Protein AF-A0A658QXM3-F1 (afdb_monomer)

Sequence (99 aa):
MKSLIRAAVVATALIVPALSFAQGSQITRAQVRAELVELQSVGYHVGDGDQAHYPDAIQQAEAKLAARQGATAYGGAVNGTTQSGNSVSKADWNAMYTR

InterPro domains:
  IPR025421 Protein of unknown function DUF4148 [PF13663] (1-55)

Structure (mmCIF, N/CA/C/O backbone):
data_AF-A0A658QXM3-F1
#
_entry.id   AF-A0A658QXM3-F1
#
loop_
_atom_site.group_PDB
_atom_site.id
_atom_site.type_symbol
_atom_site.label_atom_id
_atom_site.label_alt_id
_atom_site.label_comp_id
_atom_site.label_asym_id
_atom_site.label_entity_id
_atom_site.label_seq_id
_atom_site.pdbx_PDB_ins_code
_atom_site.Cartn_x
_atom_site.Cartn_y
_atom_site.Cartn_z
_atom_site.occupancy
_atom_site.B_iso_or_equiv
_atom_site.auth_seq_id
_atom_site.auth_comp_id
_atom_site.auth_asym_id
_atom_site.auth_atom_id
_atom_site.pdbx_PDB_model_num
ATOM 1 N N . MET A 1 1 ? -14.759 25.429 50.689 1.00 53.06 1 MET A N 1
ATOM 2 C CA . MET A 1 1 ? -15.753 25.149 49.621 1.00 53.06 1 MET A CA 1
ATOM 3 C C . MET A 1 1 ? -15.268 25.523 48.215 1.00 53.06 1 MET A C 1
ATOM 5 O O . MET A 1 1 ? -15.432 24.718 47.316 1.00 53.06 1 MET A O 1
ATOM 9 N N . LYS A 1 2 ? -14.608 26.674 47.997 1.00 52.34 2 LYS A N 1
ATOM 10 C CA . LYS A 1 2 ? -14.073 27.073 46.671 1.00 52.34 2 LYS A CA 1
ATOM 11 C C . LYS A 1 2 ? -12.875 26.242 46.169 1.00 52.34 2 LYS A C 1
ATOM 13 O O . LYS A 1 2 ? -12.689 26.110 44.966 1.00 52.34 2 LYS A O 1
ATOM 18 N N . SER A 1 3 ? -12.080 25.672 47.075 1.00 60.97 3 SER A N 1
ATOM 19 C CA . SER A 1 3 ? -10.926 24.816 46.752 1.00 60.97 3 SER A CA 1
ATOM 20 C C . SER A 1 3 ? -11.329 23.447 46.196 1.00 60.97 3 SER A C 1
ATOM 22 O O . SER A 1 3 ? -10.719 22.980 45.243 1.00 60.97 3 SER A O 1
ATOM 24 N N . LEU A 1 4 ? -12.399 22.850 46.732 1.00 63.81 4 LEU A N 1
ATOM 25 C CA . LEU A 1 4 ? -12.947 21.580 46.240 1.00 63.81 4 LEU A CA 1
ATOM 26 C C . LEU A 1 4 ? -13.510 21.714 44.821 1.00 63.81 4 LEU A C 1
ATOM 28 O O . LEU A 1 4 ? -13.287 20.844 43.989 1.00 63.81 4 LEU A O 1
ATOM 32 N N . ILE A 1 5 ? -14.158 22.844 44.519 1.00 63.47 5 ILE A N 1
ATOM 33 C CA . ILE A 1 5 ? -14.673 23.140 43.173 1.00 63.47 5 ILE A CA 1
ATOM 34 C C . ILE A 1 5 ? -13.520 23.260 42.165 1.00 63.47 5 ILE A C 1
ATOM 36 O O . ILE A 1 5 ? -13.596 22.713 41.071 1.00 63.47 5 ILE A O 1
ATOM 40 N N . ARG A 1 6 ? -12.416 23.920 42.540 1.00 60.94 6 ARG A N 1
ATOM 41 C CA . ARG A 1 6 ? -11.226 24.036 41.678 1.00 60.94 6 ARG A CA 1
ATOM 42 C C . ARG A 1 6 ? -10.533 22.688 41.456 1.00 60.94 6 ARG A C 1
ATOM 44 O O . ARG A 1 6 ? -10.131 22.401 40.336 1.00 60.94 6 ARG A O 1
ATOM 51 N N . ALA A 1 7 ? -10.440 21.859 42.496 1.00 60.66 7 ALA A N 1
ATOM 52 C CA . ALA A 1 7 ? -9.885 20.510 42.393 1.00 60.66 7 ALA A CA 1
ATOM 53 C C . ALA A 1 7 ? -10.733 19.601 41.483 1.00 60.66 7 ALA A C 1
ATOM 55 O O . ALA A 1 7 ? -10.180 18.865 40.670 1.00 60.66 7 ALA A O 1
ATOM 56 N N . ALA A 1 8 ? -12.064 19.706 41.558 1.00 60.41 8 ALA A N 1
ATOM 57 C CA . ALA A 1 8 ? -12.976 18.956 40.696 1.00 60.41 8 ALA A CA 1
ATOM 58 C C . ALA A 1 8 ? -12.840 19.340 39.210 1.00 60.41 8 ALA A C 1
ATOM 60 O O . ALA A 1 8 ? -12.848 18.462 38.353 1.00 60.41 8 ALA A O 1
ATOM 61 N N . VAL A 1 9 ? -12.648 20.628 38.895 1.00 62.25 9 VAL A N 1
ATOM 62 C CA . VAL A 1 9 ? -12.446 21.092 37.509 1.00 62.25 9 VAL A CA 1
ATOM 63 C C . VAL A 1 9 ? -11.143 20.542 36.915 1.00 62.25 9 VAL A C 1
ATOM 65 O O . VAL A 1 9 ? -11.149 20.042 35.793 1.00 62.25 9 VAL A O 1
ATOM 68 N N . VAL A 1 10 ? -10.040 20.552 37.672 1.00 62.16 10 VAL A N 1
ATOM 69 C CA . VAL A 1 10 ? -8.742 20.030 37.196 1.00 62.16 10 VAL A CA 1
ATOM 70 C C . VAL A 1 10 ? -8.779 18.510 36.985 1.00 62.16 10 VAL A C 1
ATOM 72 O O . VAL A 1 10 ? -8.189 18.016 36.028 1.00 62.16 10 VAL A O 1
ATOM 75 N N . ALA A 1 11 ? -9.520 17.765 37.813 1.00 60.16 11 ALA A N 1
ATOM 76 C CA . ALA A 1 11 ? -9.636 16.309 37.687 1.00 60.16 11 ALA A CA 1
ATOM 77 C C . ALA A 1 11 ? -10.309 15.856 36.374 1.00 60.16 11 ALA A C 1
ATOM 79 O O . ALA A 1 11 ? -9.956 14.811 35.832 1.00 60.16 11 ALA A O 1
ATOM 80 N N . THR A 1 12 ? -11.235 16.647 35.821 1.00 60.66 12 THR A N 1
ATOM 81 C C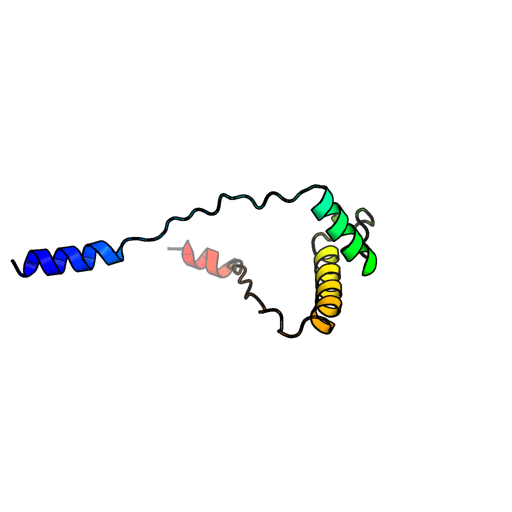A . THR A 1 12 ? -11.923 16.308 34.558 1.00 60.66 12 THR A CA 1
ATOM 82 C C . THR A 1 12 ? -11.054 16.464 33.305 1.00 60.66 12 THR A C 1
ATOM 84 O O . THR A 1 12 ? -11.353 15.854 32.282 1.00 60.66 12 THR A O 1
ATOM 87 N N . ALA A 1 13 ? -9.947 17.212 33.381 1.00 61.75 13 ALA A N 1
ATOM 88 C CA . ALA A 1 13 ? -9.037 17.426 32.253 1.00 61.75 13 ALA A CA 1
ATOM 89 C C . ALA A 1 13 ? -8.111 16.224 31.962 1.00 61.75 13 ALA A C 1
ATOM 91 O O . ALA A 1 13 ? -7.410 16.224 30.954 1.00 61.75 13 ALA A O 1
ATOM 92 N N . LEU A 1 14 ? -8.103 15.202 32.828 1.00 60.09 14 LEU A N 1
ATOM 93 C CA . LEU A 1 14 ? -7.243 14.015 32.713 1.00 60.09 14 LEU A CA 1
ATOM 94 C C . LEU A 1 14 ? -7.951 12.784 32.134 1.00 60.09 14 LEU A C 1
ATOM 96 O O . LEU A 1 14 ? -7.388 11.690 32.146 1.00 60.09 14 LEU A O 1
ATOM 100 N N . ILE A 1 15 ? -9.164 12.936 31.601 1.00 62.38 15 ILE A N 1
ATOM 101 C CA . ILE A 1 15 ? -9.831 11.858 30.867 1.00 62.38 15 ILE A CA 1
ATOM 102 C C . ILE A 1 15 ? -9.205 11.808 29.470 1.00 62.38 15 ILE A C 1
ATOM 104 O O . ILE A 1 15 ? -9.781 12.281 28.496 1.00 62.38 15 ILE A O 1
ATOM 108 N N . VAL A 1 16 ? -7.984 11.277 29.376 1.00 66.50 16 VAL A N 1
ATOM 109 C CA . VAL A 1 16 ? -7.433 10.810 28.104 1.00 66.50 16 VAL A CA 1
ATOM 110 C C . VAL A 1 16 ? -8.267 9.591 27.724 1.00 66.50 16 VAL A C 1
ATOM 112 O O . VAL A 1 16 ? -8.245 8.603 28.465 1.00 66.50 16 VAL A O 1
ATOM 115 N N . PRO A 1 17 ? -9.014 9.606 26.609 1.00 63.75 17 PRO A N 1
ATOM 116 C CA . PRO A 1 17 ? -9.593 8.385 26.091 1.00 63.75 17 PRO A CA 1
ATOM 117 C C . PRO A 1 17 ? -8.421 7.509 25.646 1.00 63.75 17 PRO A C 1
ATOM 119 O O . PRO A 1 17 ? -7.884 7.672 24.555 1.00 63.75 17 PRO A O 1
ATOM 122 N N . ALA A 1 18 ? -7.996 6.578 26.499 1.00 62.62 18 ALA A N 1
ATOM 123 C CA . ALA A 1 18 ? -7.130 5.473 26.112 1.00 62.62 18 ALA A CA 1
ATOM 124 C C . ALA A 1 18 ? -7.965 4.464 25.310 1.00 62.62 18 ALA A C 1
ATOM 126 O O . ALA A 1 18 ? -8.125 3.306 25.690 1.00 62.62 18 ALA A O 1
ATOM 127 N N . LEU A 1 19 ? -8.569 4.923 24.214 1.00 61.78 19 LEU A N 1
ATOM 128 C CA . LEU A 1 19 ? -9.150 4.043 23.219 1.00 61.78 19 LEU A CA 1
ATOM 129 C C . LEU A 1 19 ? -7.972 3.445 22.451 1.00 61.78 19 LEU A C 1
ATOM 131 O O . LEU A 1 19 ? -7.582 3.931 21.394 1.00 61.78 19 LEU A O 1
ATOM 135 N N . SER A 1 20 ? -7.360 2.407 23.022 1.00 65.56 20 SER A N 1
ATOM 136 C CA . SER A 1 20 ? -6.543 1.492 22.234 1.00 65.56 20 SER A CA 1
ATOM 137 C C . SER A 1 20 ? -7.461 0.893 21.180 1.00 65.56 20 SER A C 1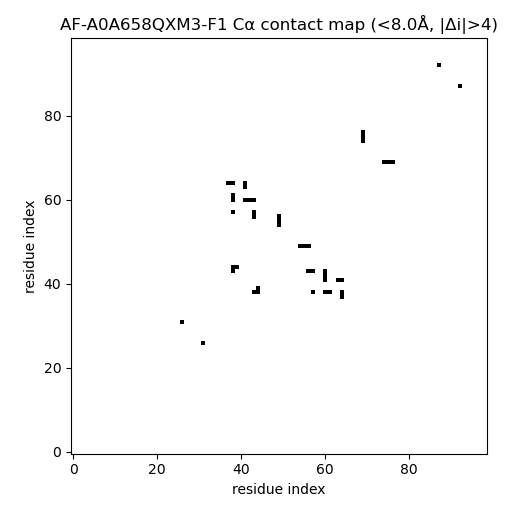
ATOM 139 O O . SER A 1 20 ? -8.285 0.028 21.481 1.00 65.56 20 SER A O 1
ATOM 141 N N . PHE A 1 21 ? -7.340 1.370 19.944 1.00 61.88 21 PHE A N 1
ATOM 142 C CA . PHE A 1 21 ? -7.958 0.756 18.778 1.00 61.88 21 PHE A CA 1
ATOM 143 C C . PHE A 1 21 ? -7.301 -0.608 18.536 1.00 61.88 21 PHE A C 1
ATOM 145 O O . PHE A 1 21 ? -6.431 -0.769 17.691 1.00 61.88 21 PHE A O 1
ATOM 152 N N . ALA A 1 22 ? -7.714 -1.604 19.316 1.00 57.22 22 ALA A N 1
ATOM 153 C CA . ALA A 1 22 ? -7.504 -3.019 19.031 1.00 57.22 22 ALA A CA 1
ATOM 154 C C . ALA A 1 22 ? -8.746 -3.635 18.366 1.00 57.22 22 ALA A C 1
ATOM 156 O O . ALA A 1 22 ? -8.829 -4.852 18.206 1.00 57.22 22 ALA A O 1
ATOM 157 N N . GLN A 1 23 ? -9.717 -2.806 17.959 1.00 52.97 23 GLN A N 1
ATOM 158 C CA . GLN A 1 23 ? -10.720 -3.189 16.971 1.00 52.97 23 GLN A CA 1
ATOM 159 C C . GLN A 1 23 ? -9.995 -3.343 15.636 1.00 52.97 23 GLN A C 1
ATOM 161 O O . GLN A 1 23 ? -10.037 -2.457 14.787 1.00 52.97 23 GLN A O 1
ATOM 166 N N . GLY A 1 24 ? -9.262 -4.449 15.494 1.00 57.66 24 GLY A N 1
ATOM 167 C CA . GLY A 1 24 ? -8.669 -4.854 14.236 1.00 57.66 24 GLY A CA 1
ATOM 168 C C . GLY A 1 24 ? -9.789 -4.856 13.217 1.00 57.66 24 GLY A C 1
ATOM 169 O O . GLY A 1 24 ? -10.728 -5.644 13.335 1.00 57.66 24 GLY A O 1
ATOM 170 N N . SER A 1 25 ? -9.734 -3.910 12.286 1.00 61.94 25 SER A N 1
ATOM 171 C CA . SER A 1 25 ? -10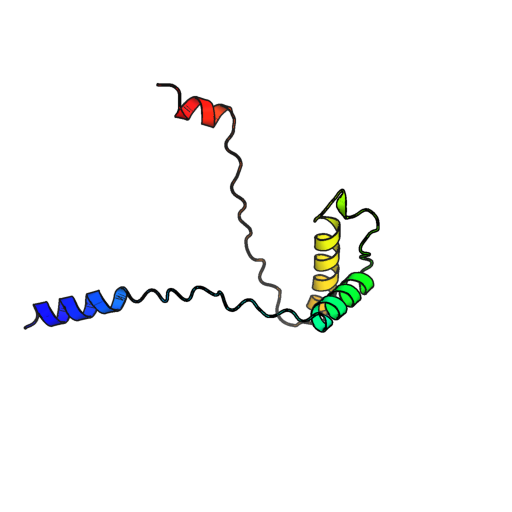.625 -3.861 11.143 1.00 61.94 25 SER A CA 1
ATOM 172 C C . SER A 1 25 ? -10.589 -5.254 10.527 1.00 61.94 25 SER A C 1
ATOM 174 O O . SER A 1 25 ? -9.548 -5.680 10.029 1.00 61.94 25 SER A O 1
ATOM 176 N N . GLN A 1 26 ? -11.669 -6.023 10.689 1.00 70.06 26 GLN A N 1
ATOM 177 C CA . GLN A 1 26 ? -11.713 -7.401 10.219 1.00 70.06 26 GLN A CA 1
ATOM 178 C C . GLN A 1 26 ? -11.788 -7.359 8.700 1.00 70.06 26 GLN A C 1
ATOM 180 O O . GLN A 1 26 ? -12.869 -7.343 8.115 1.00 70.06 26 GLN A O 1
ATOM 185 N N . ILE A 1 27 ? -10.623 -7.304 8.062 1.00 77.94 27 ILE A N 1
ATOM 186 C CA . ILE A 1 27 ? -10.526 -7.388 6.617 1.00 77.94 27 ILE A CA 1
ATOM 187 C C . ILE A 1 27 ? -10.969 -8.795 6.230 1.00 77.94 27 ILE A C 1
ATOM 189 O O . ILE A 1 27 ? -10.402 -9.805 6.659 1.00 77.94 27 ILE A O 1
ATOM 193 N N . THR A 1 28 ? -12.026 -8.870 5.428 1.00 87.69 28 THR A N 1
ATOM 194 C CA . THR A 1 28 ? -12.522 -10.154 4.940 1.00 87.69 28 THR A CA 1
ATOM 195 C C . THR A 1 28 ? -11.690 -10.617 3.750 1.00 87.69 28 THR A C 1
ATOM 197 O O . THR A 1 28 ? -11.168 -9.816 2.977 1.00 87.69 28 THR A O 1
ATOM 200 N N . ARG A 1 29 ? -11.617 -11.933 3.524 1.00 90.38 29 ARG A N 1
ATOM 201 C CA . ARG A 1 29 ? -10.977 -12.465 2.306 1.00 90.38 29 ARG A CA 1
ATOM 202 C C . ARG A 1 29 ? 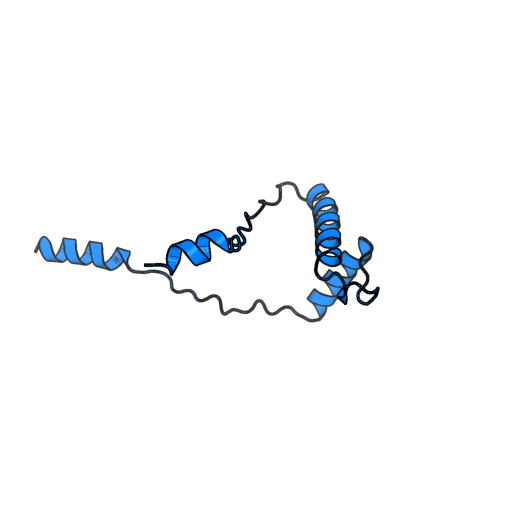-11.623 -11.931 1.025 1.00 90.38 29 ARG A C 1
ATOM 204 O O . ARG A 1 29 ? -10.951 -11.830 0.006 1.00 90.38 29 ARG A O 1
ATOM 211 N N . ALA A 1 30 ? -12.920 -11.625 1.071 1.00 88.31 30 ALA A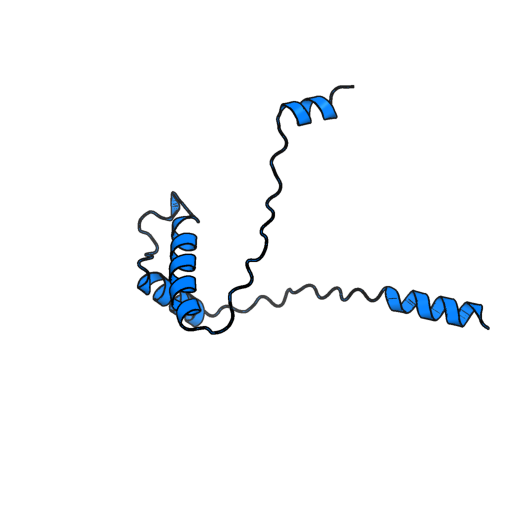 N 1
ATOM 212 C CA . ALA A 1 30 ? -13.629 -11.013 -0.045 1.00 88.31 30 ALA A CA 1
ATOM 213 C C . ALA A 1 30 ? -13.108 -9.597 -0.323 1.00 88.31 30 ALA A C 1
ATOM 215 O O . ALA A 1 30 ? -12.861 -9.262 -1.476 1.00 88.31 30 ALA A O 1
ATOM 216 N N . GLN A 1 31 ? -12.865 -8.815 0.729 1.00 84.06 31 GLN A N 1
ATOM 217 C CA . GLN A 1 31 ? -12.312 -7.468 0.625 1.00 84.06 31 GLN A CA 1
ATOM 218 C C . GLN A 1 31 ? -10.886 -7.469 0.061 1.00 84.06 31 GLN A C 1
ATOM 220 O O . GLN A 1 31 ? -10.636 -6.756 -0.901 1.00 84.06 31 GLN A O 1
ATOM 225 N N . VAL A 1 32 ? -9.992 -8.334 0.560 1.00 89.56 32 VAL A N 1
ATOM 226 C CA . VAL A 1 32 ? -8.621 -8.448 0.008 1.00 89.56 32 VAL A CA 1
ATOM 227 C C . VAL A 1 32 ? -8.649 -8.810 -1.474 1.00 89.56 32 VAL A C 1
ATOM 229 O O . VAL A 1 32 ? -7.894 -8.273 -2.274 1.00 89.56 32 VAL A O 1
ATOM 232 N N . ARG A 1 33 ? -9.531 -9.734 -1.869 1.00 90.56 33 ARG A N 1
ATOM 233 C CA . ARG A 1 33 ? -9.663 -10.110 -3.281 1.00 90.56 33 ARG A CA 1
ATOM 234 C C . ARG A 1 33 ? -10.163 -8.952 -4.135 1.00 90.56 33 ARG A C 1
ATOM 236 O O . ARG A 1 33 ? -9.666 -8.794 -5.241 1.00 90.56 33 ARG A O 1
ATOM 243 N N . ALA A 1 34 ? -11.122 -8.173 -3.639 1.00 89.06 34 ALA A N 1
ATOM 244 C CA . ALA A 1 34 ? -11.606 -6.991 -4.344 1.00 89.06 34 ALA A CA 1
ATOM 245 C C . ALA A 1 34 ? -10.475 -5.972 -4.554 1.00 89.06 34 ALA A C 1
ATOM 247 O O . ALA A 1 34 ? -10.250 -5.535 -5.677 1.00 89.06 34 ALA A O 1
ATOM 248 N N . GLU A 1 35 ? -9.699 -5.691 -3.509 1.00 86.69 35 GLU A N 1
ATOM 249 C CA . GLU A 1 35 ? -8.552 -4.779 -3.562 1.00 86.69 35 GLU A CA 1
ATOM 250 C C . GLU A 1 35 ? -7.462 -5.259 -4.534 1.00 86.69 35 GLU A C 1
ATOM 252 O O . GLU A 1 35 ? -6.973 -4.492 -5.361 1.00 86.69 35 GLU A O 1
ATOM 257 N N . LEU A 1 36 ? -7.139 -6.556 -4.529 1.00 89.94 36 LEU A N 1
ATOM 258 C CA . LEU A 1 36 ? -6.189 -7.127 -5.488 1.00 89.94 36 LEU A CA 1
ATOM 259 C C . LEU A 1 36 ? -6.675 -7.014 -6.939 1.00 89.94 36 LEU A C 1
ATOM 261 O O . LEU A 1 36 ? -5.864 -6.779 -7.831 1.00 89.94 36 LEU A O 1
ATOM 265 N N . VAL A 1 37 ? -7.979 -7.156 -7.191 1.00 90.19 37 VAL A N 1
ATOM 266 C CA . VAL A 1 37 ? -8.559 -6.961 -8.531 1.00 90.19 37 VAL A CA 1
ATOM 267 C C . VAL A 1 37 ? -8.446 -5.496 -8.967 1.00 90.19 37 VAL A C 1
ATOM 269 O O . VAL A 1 37 ? -8.136 -5.219 -10.128 1.00 90.19 37 VAL A O 1
ATOM 272 N N . GLU A 1 38 ? -8.637 -4.547 -8.051 1.00 88.88 38 GLU A N 1
ATOM 273 C CA . GLU A 1 38 ? -8.440 -3.122 -8.335 1.00 88.88 38 GLU A CA 1
ATOM 274 C C . GLU A 1 38 ? -6.976 -2.798 -8.649 1.00 88.88 38 GLU A C 1
ATOM 276 O O . GLU A 1 38 ? -6.697 -2.115 -9.639 1.00 88.88 38 GLU A O 1
ATOM 281 N N . LEU A 1 39 ? -6.031 -3.344 -7.883 1.00 89.06 39 LEU A N 1
ATOM 282 C CA . LEU A 1 39 ? -4.599 -3.202 -8.153 1.00 89.06 39 LEU A CA 1
ATOM 283 C C . LEU A 1 39 ? -4.204 -3.870 -9.482 1.00 89.06 39 LEU A C 1
ATOM 285 O O . LEU A 1 39 ? -3.444 -3.306 -10.274 1.00 89.06 39 LEU A O 1
ATOM 289 N N . GLN A 1 40 ? -4.795 -5.018 -9.811 1.00 88.62 40 GLN A N 1
ATOM 290 C CA . GLN A 1 40 ? -4.608 -5.656 -11.113 1.00 88.62 40 GLN A CA 1
ATOM 291 C C . GLN A 1 40 ? -5.102 -4.769 -12.265 1.00 88.62 40 GLN A C 1
ATOM 293 O O . GLN A 1 40 ? -4.470 -4.722 -13.321 1.00 88.62 40 GLN A O 1
ATOM 298 N N . SER A 1 41 ? -6.172 -3.992 -12.065 1.00 87.62 41 SER A N 1
ATOM 299 C CA . SER A 1 41 ? -6.690 -3.059 -13.080 1.00 87.62 41 SER A CA 1
ATOM 300 C C . SER A 1 41 ? -5.712 -1.933 -13.452 1.00 87.62 41 SER A C 1
ATOM 302 O O . SER A 1 41 ? -5.823 -1.337 -14.531 1.00 87.62 41 SER A O 1
ATOM 304 N N . VAL A 1 42 ? -4.759 -1.618 -12.568 1.00 89.44 42 VAL A N 1
ATOM 305 C CA . VAL A 1 42 ? -3.687 -0.631 -12.789 1.00 89.44 42 VAL A CA 1
ATOM 306 C C . VAL A 1 42 ? -2.345 -1.283 -13.146 1.00 89.44 42 VAL A C 1
ATOM 308 O O . VAL A 1 42 ? -1.346 -0.576 -13.293 1.00 89.44 42 VAL A O 1
ATOM 311 N N . GLY A 1 43 ? -2.340 -2.604 -13.355 1.00 86.25 43 GLY A N 1
ATOM 312 C CA . GLY A 1 43 ? -1.192 -3.379 -13.828 1.00 86.25 43 GLY A CA 1
ATOM 313 C C . GLY A 1 43 ? -0.294 -3.945 -12.727 1.00 86.25 43 GLY A C 1
ATOM 314 O O . GLY A 1 43 ? 0.869 -4.220 -13.003 1.00 86.25 43 GLY A O 1
ATOM 315 N N . TYR A 1 44 ? -0.787 -4.087 -11.493 1.00 88.69 44 TYR A N 1
ATOM 316 C CA . TYR A 1 44 ? -0.052 -4.760 -10.418 1.00 88.69 44 TYR A CA 1
ATOM 317 C C . TYR A 1 44 ? -0.366 -6.259 -10.380 1.00 88.69 44 TYR A C 1
ATOM 319 O O . TYR A 1 44 ? -1.531 -6.663 -10.357 1.00 88.69 44 TYR A O 1
ATOM 327 N N . HIS A 1 45 ? 0.678 -7.085 -10.340 1.00 86.75 45 HIS A N 1
ATOM 328 C CA . HIS A 1 45 ? 0.577 -8.539 -10.300 1.00 86.75 45 HIS A CA 1
ATOM 329 C C . HIS A 1 45 ? 1.429 -9.095 -9.158 1.00 86.75 45 HIS A C 1
ATOM 331 O O . HIS A 1 45 ? 2.637 -8.872 -9.087 1.00 86.75 45 HIS A O 1
ATOM 337 N N . VAL A 1 46 ? 0.783 -9.838 -8.259 1.00 81.69 46 VAL A N 1
ATOM 338 C CA . VAL A 1 46 ? 1.458 -10.502 -7.140 1.00 81.69 46 VAL A CA 1
ATOM 339 C C . VAL A 1 46 ? 2.304 -11.653 -7.685 1.00 81.69 46 VAL A C 1
ATOM 341 O O . VAL A 1 46 ? 1.769 -12.549 -8.337 1.00 81.69 46 VAL A O 1
ATOM 344 N N . GLY A 1 47 ? 3.604 -11.655 -7.386 1.00 79.00 47 GLY A N 1
ATOM 345 C CA . GLY A 1 47 ? 4.525 -12.725 -7.783 1.00 79.00 47 GLY A CA 1
ATOM 346 C C . GLY A 1 47 ? 5.396 -12.438 -9.011 1.00 79.00 47 GLY A C 1
ATOM 347 O O . GLY A 1 47 ? 6.269 -13.250 -9.309 1.00 79.00 47 GLY A O 1
ATOM 348 N N . ASP A 1 48 ? 5.265 -11.274 -9.657 1.00 79.00 48 ASP A N 1
ATOM 349 C CA . ASP A 1 48 ? 6.117 -10.846 -10.790 1.00 79.00 48 ASP A CA 1
ATOM 350 C C . ASP A 1 48 ? 7.529 -10.386 -10.356 1.00 79.00 48 ASP A C 1
ATOM 352 O O . ASP A 1 48 ? 8.200 -9.605 -11.028 1.00 79.00 48 ASP A O 1
ATOM 356 N N . GLY A 1 49 ? 8.008 -10.867 -9.205 1.00 74.56 49 GLY A N 1
ATOM 357 C CA . GLY A 1 49 ? 9.291 -10.469 -8.623 1.00 74.56 49 GLY A CA 1
ATOM 358 C C . GLY A 1 49 ? 9.229 -9.203 -7.765 1.00 74.56 49 GLY A C 1
ATOM 359 O O . GLY A 1 49 ? 10.277 -8.712 -7.344 1.00 74.56 49 GLY A O 1
ATOM 360 N N . ASP A 1 50 ? 8.028 -8.710 -7.441 1.00 73.94 50 ASP A N 1
ATOM 361 C CA . ASP A 1 50 ? 7.845 -7.549 -6.559 1.00 73.94 50 ASP A CA 1
ATOM 362 C C . ASP A 1 50 ? 8.481 -7.750 -5.175 1.00 73.94 50 ASP A C 1
ATOM 364 O O . ASP A 1 50 ? 8.937 -6.788 -4.574 1.00 73.94 50 ASP A O 1
ATOM 368 N N . GLN A 1 51 ? 8.620 -8.997 -4.712 1.00 77.75 51 GLN A N 1
ATOM 369 C CA . GLN A 1 51 ? 9.257 -9.352 -3.442 1.00 77.75 51 GLN A CA 1
ATOM 370 C C . GLN A 1 51 ? 10.689 -8.824 -3.322 1.00 77.75 51 GLN A C 1
ATOM 372 O O . GLN A 1 51 ? 11.140 -8.538 -2.216 1.00 77.75 51 GLN A O 1
ATOM 377 N N . ALA A 1 52 ? 11.409 -8.685 -4.439 1.00 82.94 52 ALA A N 1
ATOM 378 C CA . ALA A 1 52 ? 12.760 -8.139 -4.426 1.00 82.94 52 ALA A CA 1
ATOM 379 C C . ALA A 1 52 ? 12.775 -6.619 -4.214 1.00 82.94 52 ALA A C 1
ATOM 381 O O . ALA A 1 52 ? 13.813 -6.074 -3.849 1.00 82.94 52 ALA A O 1
ATOM 382 N N . HIS A 1 53 ? 11.685 -5.923 -4.541 1.00 80.94 53 HIS A N 1
ATOM 383 C CA . HIS A 1 53 ? 11.567 -4.458 -4.542 1.00 80.94 53 HIS A CA 1
ATOM 384 C C . HIS A 1 53 ? 10.335 -4.024 -3.732 1.00 80.94 53 HIS A C 1
ATOM 386 O O . HIS A 1 53 ? 9.755 -2.965 -3.960 1.00 80.94 53 HIS A O 1
ATOM 392 N N . TYR A 1 54 ? 9.896 -4.872 -2.800 1.00 81.00 54 TYR A N 1
ATOM 393 C CA . TYR A 1 54 ? 8.745 -4.597 -1.962 1.00 81.00 54 TYR A CA 1
ATOM 394 C C . TYR A 1 54 ? 9.139 -3.526 -0.940 1.00 81.00 54 TYR A C 1
ATOM 396 O O . TYR A 1 54 ? 10.174 -3.685 -0.282 1.00 81.00 54 TYR A O 1
ATOM 404 N N . PRO A 1 55 ? 8.329 -2.469 -0.747 1.00 87.50 55 PRO A N 1
ATOM 405 C CA . PRO A 1 55 ? 6.954 -2.272 -1.238 1.00 87.50 55 PRO A CA 1
ATOM 406 C C . PRO A 1 55 ? 6.790 -1.328 -2.455 1.00 87.50 55 PRO A C 1
ATOM 408 O O . PRO A 1 55 ? 5.684 -0.854 -2.711 1.00 87.50 55 PRO A O 1
ATOM 411 N N . ASP A 1 56 ? 7.836 -1.013 -3.216 1.00 87.62 56 ASP A N 1
ATOM 412 C CA . ASP A 1 56 ? 7.796 0.066 -4.220 1.00 87.62 56 ASP A CA 1
ATOM 413 C C . ASP A 1 56 ? 6.728 -0.159 -5.306 1.00 87.62 56 ASP A C 1
ATOM 415 O O . ASP A 1 56 ? 5.985 0.756 -5.671 1.00 87.62 56 ASP A O 1
ATOM 419 N N . ALA A 1 57 ? 6.614 -1.392 -5.808 1.00 85.94 57 ALA A N 1
ATOM 420 C CA . ALA A 1 57 ? 5.679 -1.737 -6.879 1.00 85.94 57 ALA A CA 1
ATOM 421 C C . ALA A 1 57 ? 4.205 -1.591 -6.459 1.00 85.94 57 ALA A C 1
ATOM 423 O O . ALA A 1 57 ? 3.391 -1.087 -7.239 1.00 85.94 57 ALA A O 1
ATOM 424 N N . ILE A 1 58 ? 3.866 -1.993 -5.228 1.00 86.94 58 ILE A N 1
ATOM 425 C CA . ILE A 1 58 ? 2.496 -1.890 -4.713 1.00 86.94 58 ILE A CA 1
ATOM 426 C C . ILE A 1 58 ? 2.124 -0.429 -4.435 1.00 86.94 58 ILE A C 1
ATOM 428 O O . ILE A 1 58 ? 1.050 0.006 -4.838 1.00 86.94 58 ILE A O 1
ATOM 432 N N . GLN A 1 59 ? 3.045 0.382 -3.902 1.00 88.44 59 GLN A N 1
ATOM 433 C CA . GLN A 1 59 ? 2.797 1.812 -3.667 1.00 88.44 59 GLN A CA 1
ATOM 434 C C . GLN A 1 59 ? 2.576 2.594 -4.967 1.00 88.44 59 GLN A C 1
ATOM 436 O O . GLN A 1 59 ? 1.704 3.459 -5.050 1.00 88.44 59 GLN A O 1
ATOM 441 N N . GLN A 1 60 ? 3.337 2.284 -6.021 1.00 88.12 60 GLN A N 1
ATOM 442 C CA . GLN A 1 60 ? 3.122 2.898 -7.334 1.00 88.12 60 GLN A CA 1
ATOM 443 C C . GLN A 1 60 ? 1.763 2.519 -7.931 1.00 88.12 60 GLN A C 1
ATOM 445 O O . GLN A 1 60 ? 1.127 3.342 -8.595 1.00 88.12 60 GLN A O 1
ATOM 450 N N . ALA A 1 61 ? 1.317 1.282 -7.719 1.00 87.81 61 ALA A N 1
ATOM 451 C CA . ALA A 1 61 ? 0.004 0.826 -8.148 1.00 87.81 61 ALA A CA 1
ATOM 452 C C . ALA A 1 61 ? -1.116 1.518 -7.362 1.00 87.81 61 ALA A C 1
ATOM 454 O O . ALA A 1 61 ? -2.046 2.041 -7.974 1.00 87.81 61 ALA A O 1
ATOM 455 N N . GLU A 1 62 ? -0.986 1.625 -6.041 1.00 86.81 62 GLU A N 1
ATOM 456 C CA . GLU A 1 62 ? -1.908 2.380 -5.188 1.00 86.81 62 GLU A CA 1
ATOM 457 C C . GLU A 1 62 ? -1.989 3.849 -5.607 1.00 86.81 62 GLU A C 1
ATOM 459 O O . GLU A 1 62 ? -3.085 4.379 -5.743 1.00 86.81 62 GLU A O 1
ATOM 464 N N . ALA A 1 63 ? -0.866 4.502 -5.920 1.00 87.44 63 ALA A N 1
ATOM 465 C CA . ALA A 1 63 ? -0.866 5.880 -6.410 1.00 87.44 63 ALA A CA 1
ATOM 466 C C . ALA A 1 63 ? -1.609 6.027 -7.752 1.00 87.44 63 ALA A C 1
ATOM 468 O O . AL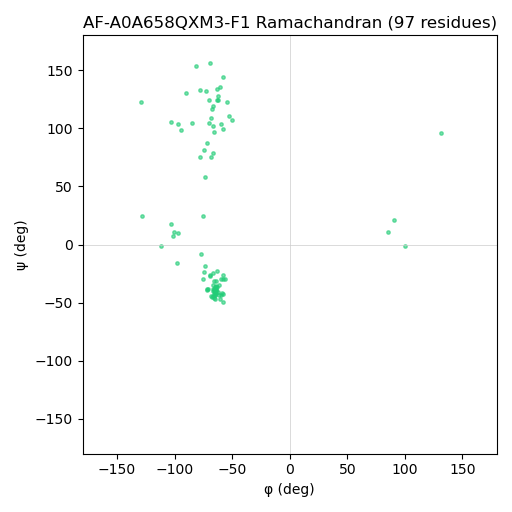A A 1 63 ? -2.372 6.976 -7.945 1.00 87.44 63 ALA A O 1
ATOM 469 N N . LYS A 1 64 ? -1.439 5.075 -8.681 1.00 87.56 64 LYS A N 1
ATOM 470 C CA . LYS A 1 64 ? -2.190 5.039 -9.952 1.00 87.56 64 LYS A CA 1
ATOM 471 C C . LYS A 1 64 ? -3.683 4.806 -9.717 1.00 87.56 64 LYS A C 1
ATOM 473 O O . LYS A 1 64 ? -4.508 5.436 -10.381 1.00 87.56 64 LYS A O 1
ATOM 478 N N . LEU A 1 65 ? -4.03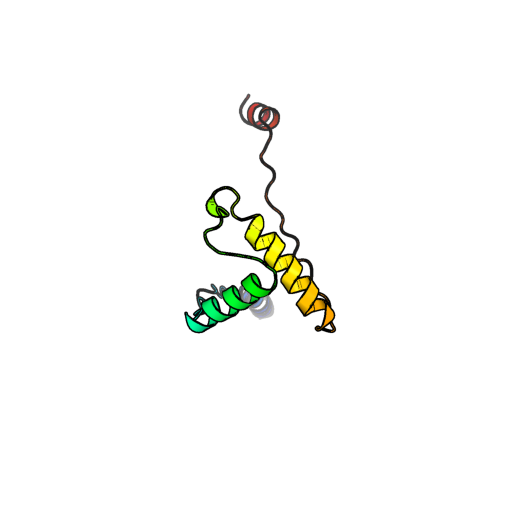0 3.916 -8.790 1.00 87.44 65 LEU A N 1
ATOM 479 C CA . LEU A 1 65 ? -5.408 3.617 -8.415 1.00 87.44 65 LEU A CA 1
ATOM 480 C C . LEU A 1 65 ? -6.063 4.828 -7.738 1.00 87.44 65 LEU A C 1
ATOM 482 O O . LEU A 1 65 ? -7.153 5.226 -8.138 1.00 87.44 65 LEU A O 1
ATOM 486 N N . ALA A 1 66 ? -5.362 5.485 -6.817 1.00 84.88 66 ALA A N 1
ATOM 487 C CA . ALA A 1 66 ? -5.796 6.704 -6.147 1.00 84.88 66 ALA A CA 1
ATOM 488 C C . ALA A 1 66 ? -5.950 7.873 -7.129 1.00 84.88 66 ALA A C 1
ATOM 490 O O . ALA A 1 66 ? -6.897 8.640 -7.013 1.00 84.88 66 ALA A O 1
ATOM 491 N N . ALA A 1 67 ? -5.085 7.995 -8.141 1.00 82.94 67 ALA A N 1
ATOM 492 C CA . ALA A 1 67 ? -5.248 8.982 -9.209 1.00 82.94 67 ALA A CA 1
ATOM 493 C C . ALA A 1 67 ? -6.498 8.707 -10.067 1.00 82.94 67 ALA A C 1
ATOM 495 O O . ALA A 1 67 ? -7.222 9.641 -10.413 1.00 82.94 67 ALA A O 1
ATOM 496 N N . ARG A 1 68 ? -6.795 7.433 -10.373 1.00 80.06 68 ARG A N 1
ATOM 497 C CA . ARG A 1 68 ? -8.039 7.039 -11.060 1.00 80.06 68 ARG A CA 1
ATOM 498 C C . ARG A 1 68 ? -9.275 7.313 -10.201 1.00 80.06 68 ARG A C 1
ATOM 500 O O . ARG A 1 68 ? -10.235 7.882 -10.705 1.00 80.06 68 ARG A O 1
ATOM 507 N N . GLN A 1 69 ? -9.243 6.949 -8.921 1.00 74.12 69 GLN A N 1
ATOM 508 C CA . GLN A 1 69 ? -10.359 7.130 -7.988 1.00 74.12 69 GLN A CA 1
ATOM 509 C C . GLN A 1 69 ? -10.566 8.605 -7.617 1.00 74.12 69 GLN A C 1
ATOM 511 O O . GLN A 1 69 ? -11.704 9.060 -7.553 1.00 74.12 69 GLN A O 1
ATOM 516 N N . GLY A 1 70 ? -9.489 9.374 -7.452 1.00 64.31 70 GLY A N 1
ATOM 517 C CA . GLY A 1 70 ? -9.488 10.813 -7.183 1.00 64.31 70 GLY A CA 1
ATOM 518 C C . GLY A 1 70 ? -9.960 11.660 -8.365 1.00 64.31 70 GLY A C 1
ATOM 519 O O . GLY A 1 70 ? -10.534 12.722 -8.155 1.00 64.31 70 GLY A O 1
ATOM 520 N N . ALA A 1 71 ? -9.818 11.172 -9.602 1.00 56.47 71 ALA A N 1
ATOM 521 C CA . ALA A 1 71 ? -10.481 11.776 -10.760 1.00 56.47 71 ALA A CA 1
ATOM 522 C C . ALA A 1 71 ? -12.018 11.622 -10.706 1.00 56.47 71 ALA A C 1
ATOM 524 O O . ALA A 1 71 ? -12.739 12.432 -11.284 1.00 56.47 71 ALA A O 1
ATOM 525 N N . THR A 1 72 ? -12.522 10.612 -9.989 1.00 55.00 72 THR A N 1
ATOM 526 C CA . THR A 1 72 ? -13.957 10.371 -9.733 1.00 55.00 72 THR A CA 1
ATOM 527 C C . THR A 1 72 ? -14.455 10.876 -8.372 1.00 55.00 72 THR A C 1
ATOM 529 O O . THR A 1 72 ? -15.663 11.012 -8.190 1.00 55.00 72 THR A O 1
ATOM 532 N N . ALA A 1 73 ? -13.569 11.175 -7.420 1.00 47.47 73 ALA A N 1
ATOM 533 C CA . ALA A 1 73 ? -13.920 11.617 -6.074 1.00 47.47 73 ALA A CA 1
ATOM 534 C C . ALA A 1 73 ? -13.710 13.132 -5.928 1.00 47.47 73 ALA A C 1
ATOM 536 O O . ALA A 1 73 ? -12.591 13.630 -5.820 1.00 47.47 73 ALA A O 1
ATOM 537 N N . TYR A 1 74 ? -14.812 13.882 -5.905 1.00 43.09 74 TYR A N 1
ATOM 538 C CA . TYR A 1 74 ? -14.812 15.303 -5.559 1.00 43.09 74 TYR A CA 1
ATOM 539 C C . TYR A 1 74 ? -14.417 15.463 -4.075 1.00 43.09 74 TYR A C 1
ATOM 541 O O . TYR A 1 74 ? -15.230 15.217 -3.187 1.00 43.09 74 TYR A O 1
ATOM 549 N N . GLY A 1 75 ? -13.167 15.853 -3.802 1.00 53.84 75 GLY A N 1
ATOM 550 C CA . GLY A 1 75 ? -12.647 16.104 -2.448 1.00 53.84 75 GLY A CA 1
ATOM 551 C C . GLY A 1 75 ? -11.309 15.405 -2.214 1.00 53.84 75 GLY A C 1
ATOM 552 O O . GLY A 1 75 ? -11.270 14.219 -1.910 1.00 53.84 75 GLY A O 1
ATOM 553 N N . GLY A 1 76 ? -10.211 16.140 -2.407 1.00 49.56 76 GLY A N 1
ATOM 554 C CA . GLY A 1 76 ? -8.854 15.599 -2.502 1.00 49.56 76 GLY A CA 1
ATOM 555 C C . GLY A 1 76 ? -8.383 14.797 -1.285 1.00 49.56 76 GLY A C 1
ATOM 556 O O . GLY A 1 76 ? -8.674 15.137 -0.139 1.00 49.56 76 GLY A O 1
ATOM 557 N N . ALA A 1 77 ? -7.600 13.752 -1.565 1.00 55.72 77 ALA A N 1
ATOM 558 C CA . ALA A 1 77 ? -6.871 12.992 -0.562 1.00 55.72 77 ALA A CA 1
ATOM 559 C C . ALA A 1 77 ? -5.996 13.937 0.276 1.00 55.72 77 ALA A C 1
ATOM 561 O O . ALA A 1 77 ? -5.152 14.665 -0.249 1.00 55.72 77 ALA A O 1
ATOM 562 N N . VAL A 1 78 ? -6.208 13.936 1.591 1.00 53.97 78 VAL A N 1
ATOM 563 C CA . VAL A 1 78 ? -5.320 14.613 2.533 1.00 53.97 78 VAL A CA 1
ATOM 564 C C . VAL A 1 78 ? -4.004 13.839 2.522 1.00 53.97 78 VAL A C 1
ATOM 566 O O . VAL A 1 78 ? -3.951 12.715 3.014 1.00 53.97 78 VAL A O 1
ATOM 569 N N . ASN A 1 79 ? -2.951 14.421 1.942 1.00 56.53 79 ASN A N 1
ATOM 570 C CA . ASN A 1 79 ? -1.591 13.898 2.059 1.00 56.53 79 ASN A CA 1
ATOM 571 C C . ASN A 1 79 ? -1.223 13.831 3.548 1.00 56.53 79 ASN A C 1
ATOM 573 O O . ASN A 1 79 ? -0.876 14.842 4.159 1.00 56.53 79 ASN A O 1
ATOM 577 N N . GLY A 1 80 ? -1.324 12.642 4.141 1.00 62.03 80 GLY A N 1
ATOM 578 C CA . GLY A 1 80 ? -0.804 12.376 5.473 1.00 62.03 80 GLY A CA 1
ATOM 579 C C . GLY A 1 80 ? 0.712 12.550 5.458 1.00 62.03 80 GLY A C 1
ATOM 580 O O . GLY A 1 80 ? 1.412 11.931 4.658 1.00 62.03 80 GLY A O 1
ATOM 581 N N . THR A 1 81 ? 1.238 13.412 6.324 1.00 62.97 81 THR A N 1
ATOM 582 C CA . THR A 1 81 ? 2.683 13.585 6.478 1.00 62.97 81 THR A CA 1
ATOM 583 C C . THR A 1 81 ? 3.261 12.334 7.136 1.00 62.97 81 THR A C 1
ATOM 585 O O . THR A 1 81 ? 3.104 12.137 8.340 1.00 62.97 81 THR A O 1
ATOM 588 N N . THR A 1 82 ? 3.927 11.478 6.361 1.00 62.00 82 THR A N 1
ATOM 589 C CA . THR A 1 82 ? 4.709 10.369 6.920 1.00 62.00 82 THR A CA 1
ATOM 590 C C . THR A 1 82 ? 6.091 10.902 7.277 1.00 62.00 82 THR A C 1
ATOM 592 O O . THR A 1 82 ? 6.910 11.159 6.400 1.00 62.00 82 THR A O 1
ATOM 595 N N . GLN A 1 83 ? 6.342 11.111 8.569 1.00 64.88 83 GLN A N 1
ATOM 596 C CA . GLN A 1 83 ? 7.662 11.475 9.076 1.00 64.88 83 GLN A CA 1
ATOM 597 C C . GLN A 1 83 ? 8.384 10.200 9.522 1.00 64.88 83 GLN A C 1
ATOM 599 O O . GLN A 1 83 ? 8.153 9.696 10.619 1.00 64.88 83 GLN A O 1
ATOM 604 N N . SER A 1 84 ? 9.262 9.666 8.675 1.00 70.69 84 SER A N 1
ATOM 605 C CA . SER A 1 84 ? 10.234 8.655 9.098 1.00 70.69 84 SER A CA 1
ATOM 606 C C . SER A 1 84 ? 11.384 9.340 9.837 1.00 70.69 84 SER A C 1
ATOM 608 O O . SER A 1 84 ? 11.906 10.348 9.363 1.00 70.69 84 SER A O 1
ATOM 610 N N . GLY A 1 85 ? 11.783 8.815 10.996 1.00 71.06 85 GLY A N 1
ATOM 611 C CA . GLY A 1 85 ? 12.934 9.336 11.733 1.00 71.06 85 GLY A CA 1
ATOM 612 C C . GLY A 1 85 ? 14.220 9.201 10.916 1.00 71.06 85 GLY A C 1
ATOM 613 O O . GLY A 1 85 ? 14.532 8.116 10.429 1.00 71.06 85 GLY A O 1
ATOM 614 N N . ASN A 1 86 ? 14.965 10.296 10.764 1.00 72.56 86 ASN A N 1
ATOM 615 C CA . ASN A 1 86 ? 16.274 10.263 10.121 1.00 72.56 86 ASN A CA 1
ATOM 616 C C . ASN A 1 86 ? 17.239 9.397 10.940 1.00 72.56 86 ASN A C 1
ATOM 618 O O . ASN A 1 86 ? 17.349 9.552 12.158 1.00 72.56 86 ASN A O 1
ATOM 622 N N . SER A 1 87 ? 17.982 8.518 10.267 1.00 75.69 87 SER A N 1
ATOM 623 C CA . SER A 1 87 ? 19.113 7.830 10.884 1.00 75.69 87 SER A CA 1
ATOM 624 C C . SER A 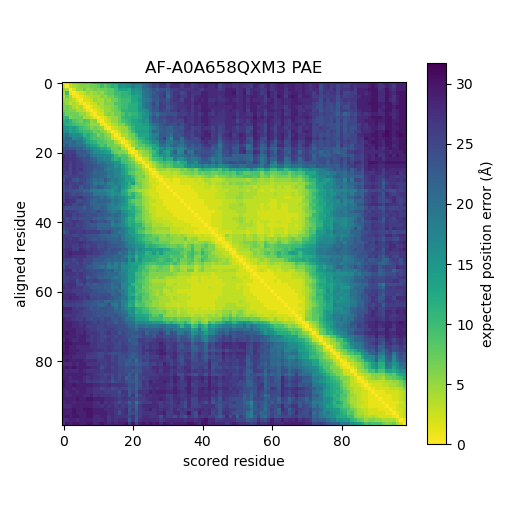1 87 ? 20.166 8.859 11.298 1.00 75.69 87 SER A C 1
ATOM 626 O O . SER A 1 87 ? 20.639 9.635 10.466 1.00 75.69 87 SER A O 1
ATOM 628 N N . VAL A 1 88 ? 20.540 8.856 12.573 1.00 81.81 88 VAL A N 1
ATOM 629 C CA . VAL A 1 88 ? 21.637 9.673 13.107 1.00 81.81 88 VAL A CA 1
ATOM 630 C C . VAL A 1 88 ? 22.959 9.312 12.428 1.00 81.81 88 VAL A C 1
ATOM 632 O O . VAL A 1 88 ? 23.271 8.134 12.229 1.00 81.81 88 VAL A O 1
ATOM 635 N N . SER A 1 89 ? 23.734 10.329 12.050 1.00 85.62 89 SER A N 1
ATOM 636 C CA . SER A 1 89 ? 25.007 10.114 11.371 1.00 85.62 89 SER A CA 1
ATOM 637 C C . SER A 1 89 ? 26.038 9.501 12.325 1.00 85.62 89 SER A C 1
ATOM 639 O O . SER A 1 89 ? 25.969 9.653 13.545 1.00 85.62 89 SER A O 1
ATOM 641 N N . LYS A 1 90 ? 27.044 8.814 11.773 1.00 82.62 90 LYS A N 1
ATOM 642 C CA . LYS A 1 90 ? 28.146 8.245 12.568 1.00 82.62 90 LYS A CA 1
ATOM 643 C C . LYS A 1 90 ? 28.922 9.321 13.346 1.00 82.62 90 LYS A C 1
ATOM 645 O O . LYS A 1 90 ? 29.449 9.038 14.418 1.00 82.62 90 LYS A O 1
ATOM 650 N N . ALA A 1 91 ? 28.983 10.542 12.811 1.00 87.12 91 ALA A N 1
ATOM 651 C CA . ALA A 1 91 ? 29.610 11.678 13.478 1.00 87.12 91 ALA A CA 1
ATOM 652 C C . ALA A 1 91 ? 28.813 12.111 14.720 1.00 87.12 91 ALA A C 1
ATOM 654 O O . ALA A 1 91 ? 29.405 12.283 15.785 1.00 87.12 91 ALA A O 1
ATOM 655 N N . ASP A 1 92 ? 27.483 12.187 14.608 1.00 85.94 92 ASP A N 1
ATOM 656 C CA . ASP A 1 92 ? 26.597 12.537 15.729 1.00 85.94 92 ASP A CA 1
ATOM 657 C C . ASP A 1 92 ? 26.632 11.471 16.829 1.00 85.94 92 ASP A C 1
ATOM 659 O O . ASP A 1 92 ? 26.683 11.791 18.017 1.00 85.94 92 ASP A O 1
ATOM 663 N N . TRP A 1 93 ? 26.697 10.195 16.436 1.00 84.00 93 TRP A N 1
ATOM 664 C CA . TRP A 1 93 ? 26.906 9.083 17.365 1.00 84.00 93 TRP A CA 1
ATOM 665 C C . TRP A 1 93 ? 28.203 9.232 18.161 1.00 84.00 93 TRP A C 1
ATOM 667 O O . TRP A 1 93 ? 28.190 9.125 19.384 1.00 84.00 93 TRP A O 1
ATOM 677 N N . ASN A 1 94 ? 29.326 9.511 17.496 1.00 88.94 94 ASN A N 1
ATOM 678 C CA . ASN A 1 94 ? 30.607 9.670 18.186 1.00 88.94 94 ASN A CA 1
ATOM 679 C C . ASN A 1 94 ? 30.609 10.878 19.138 1.00 88.94 94 ASN A C 1
ATOM 681 O O . ASN A 1 94 ? 31.195 10.800 20.219 1.00 88.94 94 ASN A O 1
ATOM 685 N N . ALA A 1 95 ? 29.932 11.969 18.771 1.00 88.62 95 ALA A N 1
ATOM 686 C CA . ALA A 1 95 ? 29.831 13.166 19.601 1.00 88.62 95 ALA A CA 1
ATOM 687 C C . ALA A 1 95 ? 29.039 12.933 20.903 1.00 88.62 95 ALA A C 1
ATOM 689 O O . ALA A 1 95 ? 29.343 13.551 21.919 1.00 88.62 95 ALA A O 1
ATOM 690 N N . MET A 1 96 ? 28.053 12.028 20.905 1.00 80.19 96 MET A N 1
ATOM 691 C CA . MET A 1 96 ? 27.235 11.746 22.093 1.00 80.19 96 MET A CA 1
ATOM 692 C C . MET A 1 96 ? 27.945 10.905 23.164 1.00 80.19 96 MET A C 1
ATOM 694 O O . MET A 1 96 ? 27.630 11.041 24.346 1.00 80.19 96 MET A O 1
ATOM 698 N N . TYR A 1 97 ? 28.881 10.035 22.772 1.00 78.88 97 TYR A N 1
ATOM 699 C CA . TYR A 1 97 ? 29.477 9.032 23.671 1.00 78.88 97 TYR A CA 1
ATOM 700 C C . TYR A 1 97 ? 30.948 9.273 24.010 1.00 78.88 97 TYR A C 1
ATOM 702 O O . TYR A 1 97 ? 31.520 8.526 24.803 1.00 78.88 97 TYR A O 1
ATOM 710 N N . THR A 1 98 ? 31.556 10.322 23.462 1.00 76.38 98 THR A N 1
ATOM 711 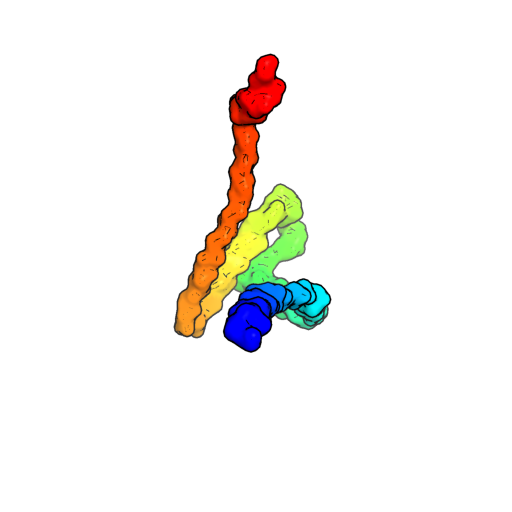C CA . THR A 1 98 ? 32.929 10.702 23.801 1.00 76.38 98 THR A CA 1
ATOM 712 C C . THR A 1 98 ? 32.883 11.807 24.863 1.00 76.38 98 THR A C 1
ATOM 714 O O . THR A 1 98 ? 32.544 12.944 24.546 1.00 76.38 98 THR A O 1
ATOM 717 N N . ARG A 1 99 ? 33.166 11.464 26.129 1.00 60.28 99 ARG A N 1
ATOM 718 C CA . ARG A 1 99 ? 33.489 12.421 27.205 1.00 60.28 99 ARG A CA 1
ATOM 719 C C . ARG A 1 99 ? 34.988 12.446 27.447 1.00 60.28 99 ARG A C 1
ATOM 721 O O . ARG A 1 99 ? 35.583 11.347 27.407 1.00 60.28 99 ARG A O 1
#

Organism: NCBI:txid1777133

Foldseek 3Di:
DVVVVVVVVVVVVPPPPPPPPPVPPPQDPVNVVVVVVLLVVQPDDPPPPCVVVPPPRVVVSVVSSLVVVVVVDDDDDDPDDDDDDDDDDPVNVVVVPDD

Solvent-accessible surface area (backbone atoms only — not comparable to full-atom values): 6508 Å² total; per-residue (Å²): 116,73,65,60,55,52,52,54,58,60,60,63,74,67,73,69,82,81,73,76,82,73,77,67,76,81,79,44,76,68,55,56,50,51,52,50,51,53,35,37,75,63,72,44,63,94,81,80,58,44,82,82,51,64,64,57,60,59,54,54,25,50,51,53,45,48,53,58,50,50,76,72,39,93,71,78,82,77,82,73,84,83,80,74,81,79,81,79,50,73,68,59,54,52,62,76,74,63,128

Secondary structure (DSSP, 8-state):
-HHHHHHHHHHHTT--------------HHHHHHHHHHHHHTT--TTSSGGGSTTHHHHHHHHHHHHHHHHH-SS--------PPPPPPHHHHHHHH--

Mean predicted aligned error: 17.53 Å

pLDDT: mean 73.83, std 13.28, range [43.09, 90.56]

Radius of gyration: 24.18 Å; Cα contacts (8 Å, |Δi|>4): 23; chains: 1; bounding box: 49×40×63 Å